Protein AF-A0A0S8E2W0-F1 (afdb_monomer)

Sequence (100 aa):
MMRFASITLIVFLLYGCGKAKPVSSGPTDKIIATVNGEPIYAKELKLALALRVKDDPSFKVTANTFKEQIDIMVNERLLLQGAEKNKSDIKIYTEFFNLQ

Secondary structure (DSSP, 8-state):
----SSSTTSGGGSS----------SS---EEEEETTEEEEHHHHHHHHHHHHHH-TT----HHHHHHHHHHHHHHHHHHHHHHHTT------GGGG---

Solvent-accessible surface area (backbone atoms only — not comparable to full-atom values): 6647 Å² total; per-residue (Å²): 142,90,89,78,89,79,69,78,71,66,68,70,71,72,76,70,77,71,74,76,69,75,84,79,69,70,88,75,69,51,70,76,49,68,60,99,83,46,75,40,41,48,67,57,54,52,50,55,51,51,52,49,35,68,78,35,79,84,59,72,93,43,75,65,55,51,50,54,51,50,53,49,53,51,49,52,50,53,51,51,54,50,29,60,76,64,70,53,80,82,79,82,74,74,78,77,79,75,76,128

Structure (mmCIF, N/CA/C/O backbone):
data_AF-A0A0S8E2W0-F1
#
_entry.id   AF-A0A0S8E2W0-F1
#
loop_
_atom_site.group_PDB
_atom_site.id
_atom_site.type_symbol
_atom_site.label_atom_id
_atom_site.label_alt_id
_atom_site.label_comp_id
_atom_site.label_asym_id
_atom_site.label_entity_id
_atom_site.label_seq_id
_atom_site.pdbx_PDB_ins_code
_atom_site.Cartn_x
_atom_site.Cartn_y
_atom_site.Cartn_z
_atom_site.occupancy
_atom_site.B_iso_or_equiv
_atom_site.auth_seq_id
_atom_site.auth_comp_id
_atom_site.auth_asym_id
_atom_site.auth_atom_id
_atom_site.pdbx_PDB_model_num
ATOM 1 N N . MET A 1 1 ? 0.360 9.232 68.573 1.00 50.75 1 MET A N 1
ATOM 2 C CA . MET A 1 1 ? 0.459 9.948 67.281 1.00 50.75 1 MET A CA 1
ATOM 3 C C . MET A 1 1 ? 1.113 9.014 66.276 1.00 50.75 1 MET A C 1
ATOM 5 O O . MET A 1 1 ? 2.230 8.624 66.555 1.00 50.75 1 MET A O 1
ATOM 9 N N . MET A 1 2 ? 0.419 8.607 65.203 1.00 45.97 2 MET A N 1
ATOM 10 C CA . MET A 1 2 ? 0.969 8.081 63.930 1.00 45.97 2 MET A CA 1
ATOM 11 C C . MET A 1 2 ? -0.172 7.414 63.140 1.00 45.97 2 MET A C 1
ATOM 13 O O . MET A 1 2 ? -0.453 6.231 63.291 1.00 45.97 2 MET A O 1
ATOM 17 N N . ARG A 1 3 ? -0.884 8.202 62.328 1.00 51.47 3 ARG A N 1
ATOM 18 C CA . ARG A 1 3 ? -1.895 7.734 61.360 1.00 51.47 3 ARG A CA 1
ATOM 19 C C . ARG A 1 3 ? -1.783 8.541 60.064 1.00 51.47 3 ARG A C 1
ATOM 21 O O . ARG A 1 3 ? -2.733 9.198 59.678 1.00 51.47 3 ARG A O 1
ATOM 28 N N . PHE A 1 4 ? -0.611 8.558 59.427 1.00 49.72 4 PHE A N 1
ATOM 29 C CA . PHE A 1 4 ? -0.417 9.312 58.172 1.00 49.72 4 PHE A CA 1
ATOM 30 C C . PHE A 1 4 ? 0.570 8.658 57.189 1.00 49.72 4 PHE A C 1
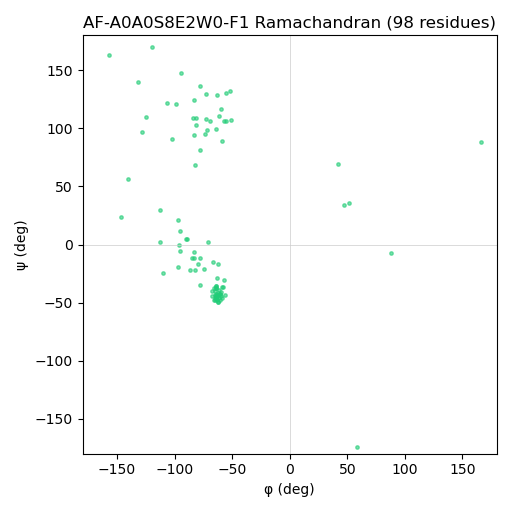ATOM 32 O O . PHE A 1 4 ? 1.132 9.339 56.341 1.00 49.72 4 PHE A O 1
ATOM 39 N N . ALA A 1 5 ? 0.789 7.341 57.263 1.00 50.56 5 ALA A N 1
ATOM 40 C CA . ALA A 1 5 ? 1.783 6.667 56.414 1.00 50.56 5 ALA A CA 1
ATOM 41 C C . ALA A 1 5 ? 1.221 6.022 55.128 1.00 50.56 5 ALA A C 1
ATOM 43 O O . ALA A 1 5 ? 1.986 5.441 54.368 1.00 50.56 5 ALA A O 1
ATOM 44 N N . SER A 1 6 ? -0.089 6.101 54.860 1.00 51.66 6 SER A N 1
ATOM 45 C CA . SER A 1 6 ? -0.721 5.313 53.778 1.00 51.66 6 SER A CA 1
ATOM 46 C C . SER A 1 6 ? -1.246 6.118 52.584 1.00 51.66 6 SER A C 1
ATOM 48 O O . SER A 1 6 ? -1.811 5.526 51.672 1.00 51.66 6 SER A O 1
ATOM 50 N N . ILE A 1 7 ? -1.074 7.444 52.549 1.00 53.47 7 ILE A N 1
ATOM 51 C CA . ILE A 1 7 ? -1.677 8.293 51.496 1.00 53.47 7 ILE A CA 1
ATOM 52 C C . ILE A 1 7 ? -0.694 8.597 50.347 1.00 53.47 7 ILE A C 1
ATOM 54 O O . ILE A 1 7 ? -1.110 8.887 49.228 1.00 53.47 7 ILE A O 1
ATOM 58 N N . THR A 1 8 ? 0.614 8.449 50.555 1.00 52.75 8 THR A N 1
ATOM 59 C CA . THR A 1 8 ? 1.638 8.846 49.571 1.00 52.75 8 THR A CA 1
ATOM 60 C C . THR A 1 8 ? 1.837 7.873 48.402 1.00 52.75 8 THR A C 1
ATOM 62 O O . THR A 1 8 ? 2.473 8.248 47.422 1.00 52.75 8 THR A O 1
ATOM 65 N N . LEU A 1 9 ? 1.278 6.657 48.4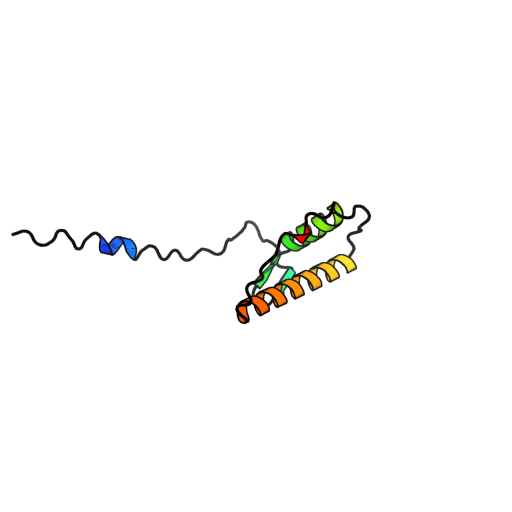46 1.00 48.78 9 LEU A N 1
ATOM 66 C CA . LEU A 1 9 ? 1.460 5.657 47.378 1.00 48.78 9 LEU A CA 1
ATOM 67 C C . LEU A 1 9 ? 0.448 5.800 46.221 1.00 48.78 9 LEU A C 1
ATOM 69 O O . LEU A 1 9 ? 0.722 5.375 45.103 1.00 48.78 9 LEU A O 1
ATOM 73 N N . ILE A 1 10 ? -0.708 6.431 46.450 1.00 54.84 10 ILE A N 1
ATOM 74 C CA . ILE A 1 10 ? -1.795 6.502 45.452 1.00 54.84 10 ILE A CA 1
ATOM 75 C C . ILE A 1 10 ? -1.560 7.618 44.416 1.00 54.84 10 ILE A C 1
ATOM 77 O O . ILE A 1 10 ? -2.051 7.543 43.292 1.00 54.84 10 ILE A O 1
ATOM 81 N N . VAL A 1 11 ? -0.743 8.625 44.740 1.00 53.78 11 VAL A N 1
ATOM 82 C CA . VAL A 1 11 ? -0.513 9.785 43.858 1.00 53.78 11 VAL A CA 1
ATOM 83 C C . VAL A 1 11 ? 0.379 9.445 42.651 1.00 53.78 11 VAL A C 1
ATOM 85 O O . VAL A 1 11 ? 0.295 10.110 41.621 1.00 53.78 11 VAL A O 1
ATOM 88 N N . PHE A 1 12 ? 1.173 8.370 42.712 1.00 51.78 12 PHE A N 1
ATOM 89 C CA . PHE A 1 12 ? 2.059 7.984 41.604 1.00 51.78 12 PHE A CA 1
ATOM 90 C C . PHE A 1 12 ? 1.356 7.231 40.460 1.00 51.78 12 PHE A C 1
ATOM 92 O O . PHE A 1 12 ? 1.884 7.186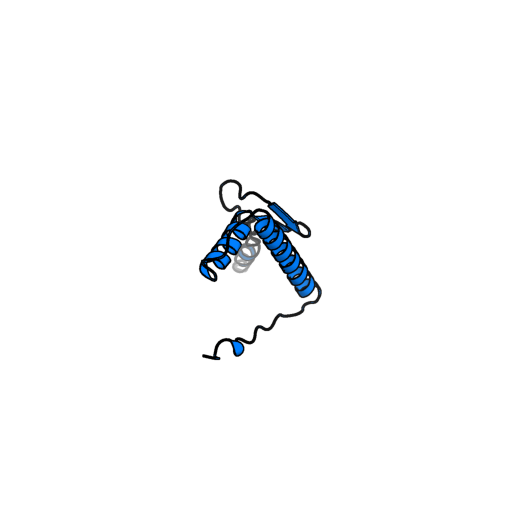 39.352 1.00 51.78 12 PHE A O 1
ATOM 99 N N . LEU A 1 13 ? 0.153 6.685 40.678 1.00 54.78 13 LEU A N 1
ATOM 100 C CA . LEU A 1 13 ? -0.561 5.899 39.659 1.00 54.78 13 LEU A CA 1
ATOM 101 C C . LEU A 1 13 ? -1.384 6.746 38.671 1.00 54.78 13 LEU A C 1
ATOM 103 O O . LEU A 1 13 ? -1.799 6.233 37.636 1.00 54.78 13 LEU A O 1
ATOM 107 N N . LEU A 1 14 ? -1.586 8.042 38.935 1.00 52.47 14 LEU A N 1
ATOM 108 C CA . LEU A 1 14 ? -2.382 8.925 38.064 1.00 52.47 14 LEU A CA 1
ATOM 109 C C . LEU A 1 14 ? -1.554 9.739 37.055 1.00 52.47 14 LEU A C 1
ATOM 111 O O . LEU A 1 14 ? -2.126 10.375 36.174 1.00 52.47 14 LEU A O 1
ATOM 115 N N . TYR A 1 15 ? -0.220 9.681 37.118 1.00 54.31 15 TYR A N 1
ATOM 116 C CA . TYR A 1 15 ? 0.669 10.382 36.174 1.00 54.31 15 TYR A CA 1
ATOM 117 C C . TYR A 1 15 ? 1.146 9.517 34.996 1.00 54.31 15 TYR A C 1
ATOM 119 O O . TYR A 1 15 ? 2.021 9.917 34.232 1.00 54.31 15 TYR A O 1
ATOM 127 N N . GLY A 1 16 ? 0.538 8.344 34.808 1.00 53.75 16 GLY A N 1
ATOM 128 C CA . GLY A 1 16 ? 0.836 7.418 33.718 1.00 53.75 16 GLY A CA 1
ATOM 129 C C . GLY A 1 16 ? -0.095 7.518 32.508 1.00 53.75 16 GLY A C 1
ATOM 130 O O . GLY A 1 16 ? -0.187 6.555 31.758 1.00 53.75 16 GLY A O 1
ATOM 131 N N . CYS A 1 17 ? -0.805 8.630 32.287 1.00 59.94 17 CYS A N 1
ATOM 132 C CA . CYS A 1 17 ? -1.533 8.846 31.030 1.00 59.94 17 CYS A CA 1
ATOM 133 C C . CYS A 1 17 ? -0.561 9.386 29.973 1.00 59.94 17 CYS A C 1
ATOM 135 O O . CYS A 1 17 ? -0.581 10.558 29.587 1.00 59.94 17 CYS A O 1
ATOM 137 N N . GLY A 1 18 ? 0.362 8.521 29.552 1.00 51.62 18 GLY A N 1
ATOM 138 C CA . GLY A 1 18 ? 1.210 8.771 28.403 1.00 51.62 18 GLY A CA 1
ATOM 139 C C . GLY A 1 18 ? 0.323 8.858 27.172 1.00 51.62 18 GLY A C 1
ATOM 140 O O . GLY A 1 18 ? -0.077 7.836 26.622 1.00 51.62 18 GLY A O 1
ATOM 141 N N . LYS A 1 19 ? 0.011 10.078 26.725 1.00 57.28 19 LYS A N 1
ATOM 142 C CA . LYS A 1 19 ? -0.436 10.287 25.350 1.00 57.28 19 LYS A CA 1
ATOM 143 C C . LYS A 1 19 ? 0.656 9.704 24.467 1.00 57.28 19 LYS A C 1
ATOM 145 O O . LYS A 1 19 ? 1.747 10.272 2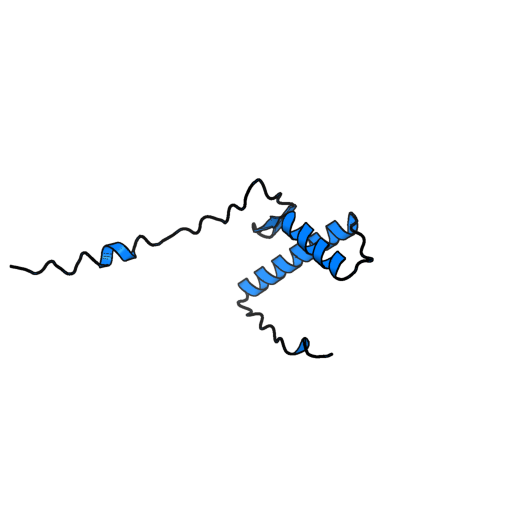4.398 1.00 57.28 19 LYS A O 1
ATOM 150 N N . ALA A 1 20 ? 0.383 8.547 23.866 1.00 56.03 20 ALA A N 1
ATOM 151 C CA . ALA A 1 20 ? 1.224 7.980 22.833 1.00 56.03 20 ALA A CA 1
ATOM 152 C C . ALA A 1 20 ? 1.432 9.090 21.803 1.00 56.03 20 ALA A C 1
ATOM 154 O O . ALA A 1 20 ? 0.493 9.518 21.128 1.00 56.03 20 ALA A O 1
ATOM 155 N N . LYS A 1 21 ? 2.645 9.650 21.777 1.00 48.75 21 LYS A N 1
ATOM 156 C CA . LYS A 1 21 ? 3.038 10.575 20.722 1.00 48.75 21 LYS A CA 1
ATOM 157 C C . LYS A 1 21 ? 2.797 9.814 19.417 1.00 48.75 21 LYS A C 1
ATOM 159 O O . LYS A 1 21 ? 3.229 8.659 19.349 1.00 48.75 21 LYS A O 1
ATOM 164 N N . PRO A 1 22 ? 2.109 10.395 18.417 1.00 55.28 22 PRO A N 1
ATOM 165 C CA . PRO A 1 22 ? 2.044 9.756 17.114 1.00 55.28 22 PRO A CA 1
ATOM 166 C C . PRO A 1 22 ? 3.483 9.458 16.710 1.00 55.28 22 PRO A C 1
ATOM 168 O O . PRO A 1 22 ? 4.366 10.298 16.911 1.00 55.28 22 PRO A O 1
ATOM 171 N N . VAL A 1 23 ? 3.722 8.231 16.252 1.00 53.09 23 VAL A N 1
ATOM 172 C CA . VAL A 1 23 ? 5.021 7.772 15.770 1.00 53.09 23 VAL A CA 1
ATOM 173 C C . VAL A 1 23 ? 5.411 8.689 14.613 1.00 53.09 23 VAL A C 1
ATOM 175 O O . VAL A 1 23 ? 5.053 8.469 13.464 1.00 53.09 23 VAL A O 1
ATOM 178 N N . SER A 1 24 ? 6.084 9.789 14.942 1.00 50.72 24 SER A N 1
ATOM 179 C CA .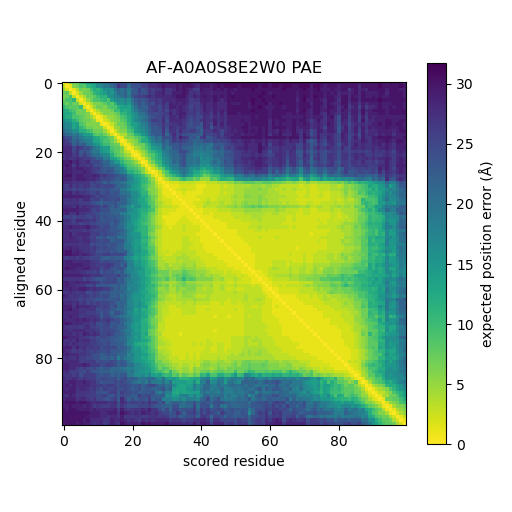 SER A 1 24 ? 6.647 10.736 13.995 1.00 50.72 24 SER A CA 1
ATOM 180 C C . SER A 1 24 ? 7.920 10.096 13.468 1.00 50.72 24 SER A C 1
ATOM 182 O O . SER A 1 24 ? 9.018 10.338 13.970 1.00 50.72 24 SER A O 1
ATOM 184 N N . SER A 1 25 ? 7.751 9.197 12.505 1.00 51.88 25 SER A N 1
ATOM 185 C CA . SER A 1 25 ? 8.836 8.521 11.812 1.00 51.88 25 SER A CA 1
ATOM 186 C C . SER A 1 25 ? 9.530 9.481 10.848 1.00 51.88 25 SER A C 1
ATOM 188 O O . SER A 1 25 ? 9.097 9.615 9.713 1.00 51.88 25 SER A O 1
ATOM 190 N N . GLY A 1 26 ? 10.621 10.111 11.2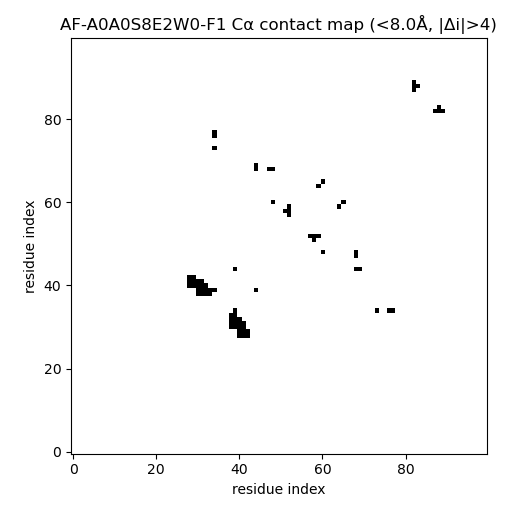95 1.00 50.12 26 GLY A N 1
ATOM 191 C CA . GLY A 1 26 ? 11.676 10.643 10.420 1.00 50.12 26 GLY A CA 1
ATOM 192 C C . GLY A 1 26 ? 11.255 11.683 9.365 1.00 50.12 26 GLY A C 1
ATOM 193 O O . GLY A 1 26 ? 10.134 12.184 9.383 1.00 50.12 26 GLY A O 1
ATOM 194 N N . PRO A 1 27 ? 12.176 12.096 8.476 1.00 48.25 27 PRO A N 1
ATOM 195 C CA . PRO A 1 27 ? 11.985 13.260 7.616 1.00 48.25 27 PRO A CA 1
ATOM 196 C C . PRO A 1 27 ? 10.910 12.984 6.557 1.00 48.25 27 PRO A C 1
ATOM 198 O O . PRO A 1 27 ? 11.153 12.272 5.589 1.00 48.25 27 PRO A O 1
ATOM 201 N N . THR A 1 28 ? 9.729 13.586 6.737 1.00 59.81 28 THR A N 1
ATOM 202 C CA . THR A 1 28 ? 8.651 13.716 5.737 1.00 59.81 28 THR A CA 1
ATOM 203 C C . THR A 1 28 ? 8.395 12.456 4.913 1.00 59.81 28 THR A C 1
ATOM 205 O O . THR A 1 28 ? 8.630 12.422 3.703 1.00 59.81 28 THR A O 1
ATOM 208 N N . ASP A 1 29 ? 7.855 11.420 5.549 1.00 73.69 29 ASP A N 1
ATOM 209 C CA . ASP A 1 29 ? 7.189 10.361 4.800 1.00 73.69 29 ASP A CA 1
ATOM 210 C C . ASP A 1 29 ? 6.063 10.986 3.963 1.00 73.69 29 ASP A C 1
ATOM 212 O O . ASP A 1 29 ? 5.042 11.436 4.486 1.00 73.69 29 ASP A O 1
ATOM 216 N N . LYS A 1 30 ? 6.277 11.073 2.645 1.00 88.81 30 LYS A N 1
ATOM 217 C CA . LYS A 1 30 ? 5.327 11.685 1.712 1.00 88.81 30 LYS A CA 1
ATOM 218 C C . LYS A 1 30 ? 3.997 10.934 1.781 1.00 88.81 30 LYS A C 1
ATOM 220 O O . LYS A 1 30 ? 3.937 9.758 1.419 1.00 88.81 30 LYS A O 1
ATOM 225 N N . ILE A 1 31 ? 2.942 11.622 2.208 1.00 88.75 31 ILE A N 1
ATOM 226 C CA . ILE A 1 31 ? 1.569 11.117 2.147 1.00 88.75 31 ILE A CA 1
ATOM 227 C C . ILE A 1 31 ? 1.129 11.146 0.682 1.00 88.75 31 ILE A C 1
ATOM 229 O O . ILE A 1 31 ? 1.313 12.149 -0.009 1.00 88.75 31 ILE A O 1
ATOM 233 N N . ILE A 1 32 ? 0.595 10.028 0.202 1.00 89.88 32 ILE A N 1
ATOM 234 C CA . ILE A 1 32 ? 0.147 9.865 -1.189 1.00 89.88 32 ILE A CA 1
ATOM 235 C C . ILE A 1 32 ? -1.374 9.777 -1.307 1.00 89.88 32 ILE A C 1
ATOM 237 O O . ILE A 1 32 ? -1.913 10.115 -2.355 1.00 89.88 32 ILE A O 1
ATOM 241 N N . ALA A 1 33 ? -2.052 9.355 -0.241 1.00 89.25 33 ALA A N 1
ATOM 242 C CA . ALA A 1 33 ? -3.503 9.294 -0.142 1.00 89.25 33 ALA A CA 1
ATOM 243 C C . ALA A 1 33 ? -3.926 9.328 1.333 1.00 89.25 33 ALA A C 1
ATOM 245 O O . ALA A 1 33 ? -3.110 9.083 2.225 1.00 89.25 33 ALA A O 1
ATOM 246 N N . THR A 1 34 ? -5.197 9.621 1.592 1.00 88.81 34 THR A N 1
ATOM 247 C CA . THR A 1 34 ? -5.812 9.523 2.920 1.00 88.81 34 THR A CA 1
ATOM 248 C C . THR A 1 34 ? -7.140 8.777 2.819 1.00 88.81 34 THR A C 1
ATOM 250 O O . THR A 1 34 ? -7.902 8.988 1.878 1.00 88.81 34 THR A O 1
ATOM 253 N N . VAL A 1 35 ? -7.426 7.904 3.787 1.00 89.81 35 VAL A N 1
ATOM 254 C CA . VAL A 1 35 ? -8.674 7.127 3.870 1.00 89.81 35 VAL A CA 1
ATOM 255 C C . VAL A 1 35 ? -9.307 7.392 5.229 1.00 89.81 35 VAL A C 1
ATOM 257 O O . VAL A 1 35 ? -8.765 6.992 6.253 1.00 89.81 35 VAL A O 1
ATOM 260 N N . ASN A 1 36 ? -10.427 8.122 5.260 1.00 89.62 36 ASN A N 1
ATOM 261 C CA . ASN A 1 36 ? -11.103 8.537 6.502 1.00 89.62 36 ASN A CA 1
ATOM 262 C C . ASN A 1 36 ? -10.174 9.222 7.531 1.00 89.62 36 ASN A C 1
ATOM 264 O O . ASN A 1 36 ? -10.326 9.058 8.737 1.00 89.62 36 ASN A O 1
ATOM 268 N N . GLY A 1 37 ? -9.199 10.002 7.052 1.00 85.56 37 GLY A N 1
ATOM 269 C CA . GLY A 1 37 ? -8.218 10.698 7.894 1.00 85.56 37 GLY A CA 1
ATOM 270 C C . GLY A 1 37 ? -6.966 9.881 8.230 1.00 85.56 37 GLY A C 1
ATOM 271 O O . GLY A 1 37 ? -6.008 10.443 8.754 1.00 85.56 37 GLY A O 1
ATOM 272 N N . GLU A 1 38 ? -6.927 8.596 7.875 1.00 85.81 38 GLU A N 1
ATOM 273 C CA . GLU A 1 38 ? -5.739 7.757 8.008 1.00 85.81 38 GLU A CA 1
ATOM 274 C C . GLU A 1 38 ? -4.802 7.953 6.799 1.00 85.81 38 GLU A C 1
ATOM 276 O O . GLU A 1 38 ? -5.245 7.810 5.654 1.00 85.81 38 GLU A O 1
ATOM 281 N N . PRO A 1 39 ? -3.525 8.319 7.005 1.00 89.19 39 PRO A N 1
ATOM 282 C CA . PRO A 1 39 ? -2.587 8.557 5.915 1.00 89.19 39 PRO A CA 1
ATOM 283 C C . PRO A 1 39 ? -2.053 7.251 5.319 1.00 89.19 39 PRO A C 1
ATOM 285 O O . PRO A 1 39 ? -1.616 6.356 6.036 1.00 89.19 39 PRO A O 1
ATOM 288 N N . ILE A 1 40 ? -2.000 7.193 3.988 1.00 88.69 40 ILE A N 1
ATOM 289 C CA . ILE A 1 40 ? -1.239 6.194 3.238 1.00 88.69 40 ILE A CA 1
ATOM 290 C C . ILE A 1 40 ? 0.079 6.837 2.808 1.00 88.69 40 ILE A C 1
ATOM 292 O O . ILE A 1 40 ? 0.103 7.851 2.098 1.00 88.69 40 ILE A O 1
ATOM 296 N N . TYR A 1 41 ? 1.189 6.241 3.235 1.00 91.69 41 TYR A N 1
ATOM 297 C CA . TYR A 1 41 ? 2.528 6.769 2.988 1.00 91.69 41 TYR A CA 1
ATOM 298 C C . TYR A 1 41 ? 3.173 6.168 1.736 1.00 91.69 41 TYR A C 1
ATOM 300 O O . TYR A 1 41 ? 3.034 4.983 1.437 1.00 91.69 41 TYR A O 1
ATOM 308 N N . ALA A 1 42 ? 3.996 6.959 1.044 1.00 90.44 42 ALA A N 1
ATOM 309 C CA . ALA A 1 42 ? 4.749 6.511 -0.129 1.00 90.44 42 ALA A CA 1
ATOM 310 C C . ALA A 1 42 ? 5.661 5.304 0.159 1.00 90.44 42 ALA A C 1
ATOM 312 O O . ALA A 1 42 ? 5.909 4.494 -0.733 1.00 90.44 42 ALA A O 1
ATOM 313 N N . LYS A 1 43 ? 6.173 5.179 1.390 1.00 90.81 43 LYS A N 1
ATOM 314 C CA . LYS A 1 43 ? 6.994 4.036 1.817 1.00 90.81 43 LYS A CA 1
ATOM 315 C C . LYS A 1 43 ? 6.215 2.718 1.805 1.00 90.81 43 LYS A C 1
ATOM 317 O O . LYS A 1 43 ? 6.774 1.706 1.401 1.00 90.81 43 LYS A O 1
ATOM 322 N N . GLU A 1 44 ? 4.938 2.746 2.186 1.00 90.19 44 GLU A N 1
ATOM 323 C CA . GLU A 1 44 ? 4.071 1.562 2.217 1.00 90.19 44 GLU A CA 1
ATOM 324 C C . GLU A 1 44 ? 3.809 1.075 0.796 1.00 90.19 44 GLU A C 1
ATOM 326 O O . GLU A 1 44 ? 3.971 -0.104 0.500 1.00 90.19 44 GLU A O 1
ATOM 331 N N . LEU A 1 45 ? 3.526 2.011 -0.112 1.00 91.06 45 LEU A N 1
ATOM 332 C CA . LEU A 1 45 ? 3.351 1.714 -1.527 1.00 91.06 45 LEU A CA 1
ATOM 333 C C . LEU A 1 45 ? 4.617 1.119 -2.158 1.00 91.06 45 LEU A C 1
ATOM 335 O O . LEU A 1 45 ? 4.550 0.115 -2.864 1.00 91.06 45 LEU A O 1
ATOM 339 N N . LYS A 1 46 ? 5.787 1.711 -1.887 1.00 91.50 46 LYS A N 1
ATOM 340 C CA . LYS A 1 46 ? 7.070 1.178 -2.370 1.00 91.50 46 LYS A CA 1
ATOM 341 C C . LYS A 1 46 ? 7.330 -0.231 -1.846 1.00 91.50 46 LYS A C 1
ATOM 343 O O . LYS A 1 46 ? 7.789 -1.074 -2.608 1.00 91.50 46 LYS A O 1
ATOM 348 N N . LEU A 1 47 ? 7.042 -0.477 -0.570 1.00 92.81 47 LEU A N 1
ATOM 349 C CA . LEU A 1 47 ? 7.210 -1.787 0.047 1.00 92.81 47 LEU A CA 1
ATOM 350 C C . LEU A 1 47 ? 6.266 -2.819 -0.578 1.00 92.81 47 LEU A C 1
ATOM 352 O O . LEU A 1 47 ? 6.724 -3.892 -0.953 1.00 92.81 47 LEU A O 1
ATOM 356 N N . ALA A 1 48 ? 4.990 -2.480 -0.771 1.00 91.38 48 ALA A N 1
ATOM 357 C CA . ALA A 1 48 ? 4.017 -3.366 -1.408 1.00 91.38 48 ALA A CA 1
ATOM 358 C C . ALA A 1 48 ? 4.428 -3.744 -2.842 1.00 91.38 48 ALA A C 1
ATOM 360 O O . ALA A 1 48 ? 4.405 -4.917 -3.213 1.00 91.38 48 ALA A O 1
ATOM 361 N N . LEU A 1 49 ? 4.887 -2.768 -3.633 1.00 92.94 49 LEU A N 1
ATOM 362 C CA . LEU A 1 49 ? 5.406 -3.026 -4.979 1.00 92.94 49 LEU A CA 1
ATOM 363 C C . LEU A 1 49 ? 6.687 -3.870 -4.954 1.00 92.94 49 LEU A C 1
ATOM 365 O O . LEU A 1 49 ? 6.838 -4.763 -5.781 1.00 92.94 49 LEU A O 1
ATOM 369 N N . ALA A 1 50 ? 7.596 -3.622 -4.008 1.00 91.75 50 ALA A N 1
ATOM 370 C CA . ALA A 1 50 ? 8.823 -4.403 -3.869 1.00 91.75 50 ALA A CA 1
ATOM 371 C C . ALA A 1 50 ? 8.541 -5.869 -3.503 1.00 91.75 50 ALA A C 1
ATOM 373 O O . ALA A 1 50 ? 9.219 -6.758 -4.012 1.00 91.75 50 ALA A O 1
ATOM 374 N N . LEU A 1 51 ? 7.530 -6.127 -2.667 1.00 93.50 51 LEU A N 1
ATOM 375 C CA . LEU A 1 51 ? 7.075 -7.485 -2.366 1.00 93.50 51 LEU A CA 1
ATOM 376 C C . LEU A 1 51 ? 6.511 -8.169 -3.616 1.00 93.50 51 LEU A C 1
ATOM 378 O O . LEU A 1 51 ? 6.916 -9.283 -3.920 1.00 93.50 51 LEU A O 1
ATOM 382 N N . ARG A 1 52 ? 5.693 -7.473 -4.414 1.00 91.19 52 ARG A N 1
ATOM 383 C CA . ARG A 1 52 ? 5.193 -8.023 -5.686 1.00 91.19 52 ARG A CA 1
ATOM 384 C C . ARG A 1 52 ? 6.301 -8.363 -6.676 1.00 91.19 52 ARG A C 1
ATOM 386 O O . ARG A 1 52 ? 6.250 -9.419 -7.286 1.00 91.19 52 ARG A O 1
ATOM 393 N N . VAL A 1 53 ? 7.307 -7.500 -6.816 1.00 93.56 53 VAL A N 1
ATOM 394 C CA . VAL A 1 53 ? 8.482 -7.774 -7.668 1.00 93.56 53 VAL A CA 1
ATOM 395 C C . VAL A 1 53 ? 9.282 -8.969 -7.148 1.00 93.56 53 VAL A C 1
ATOM 397 O O . VAL A 1 53 ? 9.855 -9.723 -7.929 1.00 93.56 53 VAL A O 1
ATOM 400 N N . LYS A 1 54 ? 9.356 -9.137 -5.824 1.00 93.00 54 LYS A N 1
ATOM 401 C CA . LYS A 1 54 ? 10.037 -10.279 -5.210 1.00 93.00 54 LYS A CA 1
ATOM 402 C C . LYS A 1 54 ? 9.301 -11.591 -5.500 1.00 93.00 54 LYS A C 1
ATOM 404 O O . LYS A 1 54 ? 9.968 -12.592 -5.748 1.00 93.00 54 LYS A O 1
ATOM 409 N N . ASP A 1 55 ? 7.972 -11.572 -5.467 1.00 93.44 55 ASP A N 1
ATOM 410 C CA . ASP A 1 55 ? 7.133 -12.750 -5.709 1.00 93.44 55 ASP A CA 1
ATOM 411 C C . ASP A 1 55 ? 7.017 -13.081 -7.209 1.00 93.44 55 ASP A C 1
ATOM 413 O O . ASP A 1 55 ? 7.015 -14.251 -7.585 1.00 93.44 55 ASP A O 1
ATOM 417 N N . ASP A 1 56 ? 6.991 -12.063 -8.075 1.00 92.94 56 ASP A N 1
ATOM 418 C CA . ASP A 1 56 ? 7.020 -12.188 -9.534 1.00 92.94 56 ASP A CA 1
ATOM 419 C C . ASP A 1 56 ? 8.135 -11.305 -10.134 1.00 92.94 56 ASP A C 1
ATOM 421 O O . ASP A 1 56 ? 7.924 -10.116 -10.398 1.00 92.94 56 ASP A O 1
ATOM 425 N N . PRO A 1 57 ? 9.323 -11.874 -10.422 1.00 90.94 57 PRO A N 1
ATOM 426 C CA . PRO A 1 57 ? 10.436 -11.135 -11.020 1.00 90.94 57 PRO A CA 1
ATOM 427 C C . PRO A 1 57 ? 10.150 -10.571 -12.419 1.00 90.94 57 PRO A C 1
ATOM 429 O O . PRO A 1 57 ? 10.894 -9.713 -12.895 1.00 90.94 57 PRO A O 1
ATOM 432 N N . SER A 1 58 ? 9.107 -11.054 -13.104 1.00 92.75 58 SER A N 1
ATOM 433 C CA . SER A 1 58 ? 8.693 -10.532 -14.410 1.00 92.75 58 SER A CA 1
ATOM 434 C C . SER A 1 58 ? 7.812 -9.281 -14.297 1.00 92.75 58 SER A C 1
ATOM 436 O O . SER A 1 58 ? 7.602 -8.575 -15.292 1.00 92.75 58 SER A O 1
ATOM 438 N N . PHE A 1 59 ? 7.342 -8.968 -13.085 1.00 91.75 59 PHE A N 1
ATOM 439 C CA . PHE A 1 59 ? 6.495 -7.823 -12.802 1.00 91.75 59 PHE A CA 1
ATOM 440 C C . PHE A 1 59 ? 7.209 -6.501 -13.104 1.00 91.75 59 PHE A C 1
ATOM 442 O O . PHE A 1 59 ? 8.305 -6.211 -12.617 1.00 91.75 59 PHE A O 1
ATOM 449 N N . LYS A 1 60 ? 6.549 -5.643 -13.888 1.00 91.25 60 LYS A N 1
ATOM 450 C CA . LYS A 1 60 ? 7.057 -4.315 -14.246 1.00 91.25 60 LYS A CA 1
ATOM 451 C C . LYS A 1 60 ? 6.294 -3.234 -13.504 1.00 91.25 60 LYS A C 1
ATOM 453 O O . LYS A 1 60 ? 5.092 -3.066 -13.693 1.00 91.25 60 LYS A O 1
ATOM 458 N N . VAL A 1 61 ? 7.025 -2.428 -12.740 1.00 89.62 61 VAL A N 1
ATOM 459 C CA . VAL A 1 61 ? 6.471 -1.234 -12.101 1.00 89.62 61 VAL A CA 1
ATOM 460 C C . VAL A 1 61 ? 6.231 -0.160 -13.166 1.00 89.62 61 VAL A C 1
ATOM 462 O O . VAL A 1 61 ? 7.161 0.438 -13.701 1.00 89.62 61 VAL A O 1
ATOM 465 N N . THR A 1 62 ? 4.962 0.081 -13.473 1.00 92.50 62 THR A N 1
ATOM 466 C CA . THR A 1 62 ? 4.466 1.123 -14.381 1.00 92.50 62 THR A CA 1
ATOM 467 C C . THR A 1 62 ? 3.533 2.090 -13.643 1.00 92.50 62 THR A C 1
ATOM 469 O O . THR A 1 62 ? 3.111 1.831 -12.512 1.00 92.50 62 THR A O 1
ATOM 472 N N . ALA A 1 63 ? 3.164 3.205 -14.281 1.00 89.25 63 ALA A N 1
ATOM 473 C CA . ALA A 1 63 ? 2.194 4.147 -13.715 1.00 89.25 63 ALA A CA 1
ATOM 474 C C . ALA A 1 63 ? 0.828 3.487 -13.433 1.00 89.25 63 ALA A C 1
ATOM 476 O O . ALA A 1 63 ? 0.210 3.770 -12.406 1.00 89.25 63 ALA A O 1
ATOM 477 N N . ASN A 1 64 ? 0.397 2.559 -14.295 1.00 91.94 64 ASN A N 1
ATOM 478 C CA . ASN A 1 64 ? -0.855 1.822 -14.116 1.00 91.94 64 ASN A CA 1
ATOM 479 C C . ASN A 1 64 ? -0.796 0.921 -12.881 1.00 91.94 64 ASN A C 1
ATOM 481 O O . ASN A 1 64 ? -1.659 1.026 -12.017 1.00 91.94 64 ASN A O 1
ATOM 485 N N . THR A 1 65 ? 0.278 0.142 -12.724 1.00 91.19 65 THR A N 1
ATOM 486 C CA . THR A 1 65 ? 0.451 -0.711 -11.535 1.00 91.19 65 THR A CA 1
ATOM 487 C C . THR A 1 65 ? 0.564 0.097 -10.242 1.00 91.19 65 THR A C 1
ATOM 489 O O . THR A 1 65 ? 0.181 -0.370 -9.176 1.00 91.19 65 THR A O 1
ATOM 492 N N . PHE A 1 66 ? 1.075 1.331 -10.328 1.00 90.31 66 PHE A N 1
ATOM 493 C CA . PHE A 1 66 ? 1.118 2.260 -9.200 1.00 90.31 66 PHE A CA 1
ATOM 494 C C . PHE A 1 66 ? -0.292 2.645 -8.752 1.00 90.31 66 PHE A C 1
ATOM 496 O O . PHE A 1 66 ? -0.597 2.589 -7.564 1.00 90.31 66 PHE A O 1
ATOM 503 N N . LYS A 1 67 ? -1.148 3.015 -9.711 1.00 92.12 67 LYS A N 1
ATOM 504 C CA . LYS A 1 67 ? -2.548 3.349 -9.453 1.00 92.12 67 LYS A CA 1
ATOM 505 C C . LYS A 1 67 ? -3.305 2.146 -8.892 1.00 92.12 67 LYS A C 1
ATOM 507 O O . LYS A 1 67 ? -3.924 2.268 -7.844 1.00 92.12 67 LYS A O 1
ATOM 512 N N . GLU A 1 68 ? -3.177 0.987 -9.532 1.00 93.50 68 GLU A N 1
ATOM 513 C CA . GLU A 1 68 ? -3.803 -0.259 -9.076 1.00 93.50 68 GLU A CA 1
ATOM 514 C C . GLU A 1 68 ? -3.395 -0.608 -7.644 1.00 93.50 68 GLU A C 1
ATOM 516 O O . GLU A 1 68 ? -4.233 -0.975 -6.826 1.00 93.50 68 GLU A O 1
ATOM 521 N N . GLN A 1 69 ? -2.113 -0.460 -7.309 1.00 94.12 69 GLN A N 1
ATOM 522 C CA . GLN A 1 69 ? -1.641 -0.734 -5.958 1.00 94.12 69 GLN A CA 1
ATOM 523 C C . GLN A 1 69 ? -2.215 0.251 -4.931 1.00 94.12 69 GLN A C 1
ATOM 525 O O . GLN A 1 69 ? -2.544 -0.167 -3.823 1.00 94.12 69 GLN A O 1
ATOM 530 N N . ILE A 1 70 ? -2.362 1.533 -5.280 1.00 93.06 70 ILE A N 1
ATOM 531 C CA . ILE A 1 70 ? -3.017 2.517 -4.407 1.00 93.06 70 ILE A CA 1
ATOM 532 C C . ILE A 1 70 ? -4.489 2.151 -4.200 1.00 93.06 70 ILE A C 1
ATOM 534 O O . ILE A 1 70 ? -4.943 2.141 -3.059 1.00 93.06 70 ILE A O 1
ATOM 538 N N . ASP A 1 71 ? -5.213 1.808 -5.267 1.00 93.81 71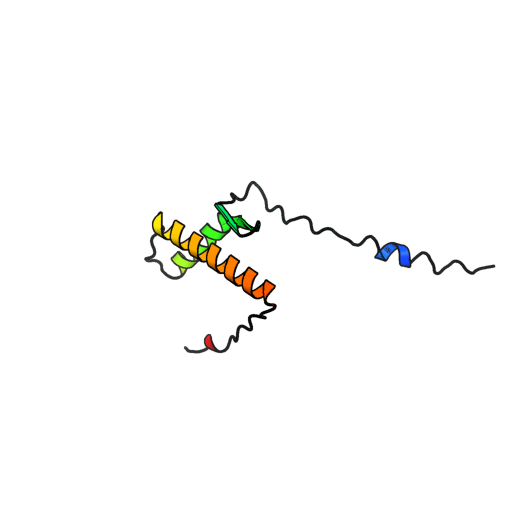 ASP A N 1
ATOM 539 C CA . ASP A 1 71 ? -6.630 1.432 -5.194 1.00 93.81 71 ASP A CA 1
ATOM 540 C C . ASP A 1 71 ? -6.833 0.201 -4.293 1.00 93.81 71 ASP A C 1
ATOM 542 O O . ASP A 1 71 ? -7.746 0.166 -3.466 1.00 93.81 71 ASP A O 1
ATOM 546 N N . ILE A 1 72 ? -5.934 -0.784 -4.389 1.00 93.81 72 ILE A N 1
ATOM 547 C CA . ILE A 1 72 ? -5.926 -1.964 -3.515 1.00 93.81 72 ILE A CA 1
ATOM 548 C C . ILE A 1 72 ? -5.709 -1.559 -2.057 1.00 93.81 72 ILE A C 1
ATOM 550 O O . ILE A 1 72 ? -6.506 -1.937 -1.203 1.00 93.81 72 ILE A O 1
ATOM 554 N N . MET A 1 73 ? -4.696 -0.738 -1.771 1.00 92.31 73 MET A N 1
ATOM 555 C CA . MET A 1 73 ? -4.419 -0.281 -0.405 1.00 92.31 73 MET A CA 1
ATOM 556 C C . MET A 1 73 ? -5.585 0.524 0.184 1.00 92.31 73 MET A C 1
ATOM 558 O O . MET A 1 73 ? -5.904 0.377 1.361 1.00 92.31 73 MET A O 1
ATOM 562 N N . VAL A 1 74 ? -6.243 1.365 -0.618 1.00 92.31 74 VAL A N 1
ATOM 563 C CA . VAL A 1 74 ? -7.430 2.118 -0.187 1.00 92.31 74 VAL A CA 1
ATOM 564 C C . VAL A 1 74 ? -8.574 1.169 0.161 1.00 92.31 74 VAL A C 1
ATOM 566 O O . VAL A 1 74 ? -9.174 1.301 1.229 1.00 92.31 74 VAL A O 1
ATOM 569 N N . ASN A 1 75 ? -8.852 0.191 -0.701 1.00 93.38 75 ASN A N 1
ATOM 570 C CA . ASN A 1 75 ? -9.900 -0.798 -0.459 1.00 93.38 75 ASN A CA 1
ATOM 571 C C . ASN A 1 75 ? -9.610 -1.646 0.783 1.00 93.38 75 ASN A C 1
ATOM 573 O O . ASN A 1 75 ? -10.506 -1.845 1.599 1.00 93.38 75 ASN A O 1
ATOM 577 N N . GLU A 1 76 ? -8.369 -2.095 0.973 1.00 91.19 76 GLU A N 1
ATOM 578 C CA . GLU A 1 76 ? -7.954 -2.830 2.171 1.00 91.19 76 GLU A CA 1
ATOM 579 C C . GLU A 1 76 ? -8.189 -2.007 3.443 1.00 91.19 76 GLU A C 1
ATOM 581 O O . GLU A 1 76 ? -8.782 -2.510 4.396 1.00 91.19 76 GLU A O 1
ATOM 586 N N . ARG A 1 77 ? -7.814 -0.721 3.451 1.00 89.94 77 ARG A N 1
ATOM 587 C CA . ARG A 1 77 ? -8.062 0.173 4.596 1.00 89.94 77 ARG A CA 1
ATOM 588 C C . ARG A 1 77 ? -9.555 0.340 4.872 1.00 89.94 77 ARG A C 1
ATOM 590 O O . ARG A 1 77 ? -9.970 0.253 6.024 1.00 89.94 77 ARG A O 1
ATOM 597 N N . LEU A 1 78 ? -10.375 0.532 3.837 1.00 90.38 78 LEU A N 1
ATOM 598 C CA . LEU A 1 78 ? -11.831 0.629 3.988 1.00 90.38 78 LEU A CA 1
ATOM 599 C C . LEU A 1 78 ? -12.442 -0.664 4.539 1.00 90.38 78 LEU A C 1
ATOM 601 O O . LEU A 1 78 ? -13.311 -0.605 5.409 1.00 90.38 78 LEU A O 1
ATOM 605 N N . LEU A 1 79 ? -11.979 -1.824 4.067 1.00 90.44 79 LEU A N 1
ATOM 606 C CA . LEU A 1 79 ? -12.420 -3.126 4.567 1.00 90.44 79 LEU A CA 1
ATOM 607 C C . LEU A 1 79 ? -12.039 -3.318 6.036 1.00 90.44 79 LEU A C 1
ATOM 609 O O . LEU A 1 79 ? -12.884 -3.736 6.825 1.00 90.44 79 LEU A O 1
ATOM 613 N N . LEU A 1 80 ? -10.810 -2.965 6.420 1.00 87.19 80 LEU A N 1
ATOM 614 C CA . LEU A 1 80 ? -10.341 -3.052 7.804 1.00 87.19 80 LEU A CA 1
ATOM 615 C C . LEU A 1 80 ? -11.133 -2.126 8.734 1.00 87.19 80 LEU A C 1
ATOM 617 O O . LEU A 1 80 ? -11.626 -2.577 9.766 1.00 87.19 80 LEU A O 1
ATOM 621 N N . GLN A 1 81 ? -11.341 -0.867 8.343 1.00 85.56 81 GLN A N 1
ATOM 622 C CA . GLN A 1 81 ? -12.152 0.083 9.113 1.00 85.56 81 GLN A CA 1
ATOM 623 C C . GLN A 1 81 ? -13.623 -0.366 9.201 1.00 85.56 81 GLN A C 1
ATOM 625 O O . GLN A 1 81 ? -14.280 -0.194 10.229 1.00 85.56 81 GLN A O 1
ATOM 630 N N . GLY A 1 82 ? -14.152 -0.982 8.139 1.00 86.12 82 GLY A N 1
ATOM 631 C CA . GLY A 1 82 ? -15.480 -1.593 8.137 1.00 86.12 82 GLY A CA 1
ATOM 632 C C . GLY A 1 82 ? -15.584 -2.790 9.088 1.00 86.12 82 GLY A C 1
ATOM 633 O O . GLY A 1 82 ? -16.559 -2.898 9.834 1.00 86.12 82 GLY A O 1
ATOM 634 N N . ALA A 1 83 ? -14.578 -3.665 9.102 1.00 84.75 83 ALA A N 1
ATOM 635 C CA . ALA A 1 83 ? -14.504 -4.806 10.011 1.00 84.75 83 ALA A CA 1
ATOM 636 C C . ALA A 1 83 ? -14.399 -4.359 11.477 1.00 84.75 83 ALA A C 1
ATOM 638 O O . ALA A 1 83 ? -15.120 -4.888 12.325 1.00 84.75 83 ALA A O 1
ATOM 639 N N . GLU A 1 84 ? -13.586 -3.335 11.763 1.00 80.69 84 GLU A N 1
ATOM 640 C CA . GLU A 1 84 ? -13.466 -2.725 13.092 1.00 80.69 84 GLU A CA 1
ATOM 641 C C . GLU A 1 84 ? -14.807 -2.144 13.558 1.00 80.69 84 GLU A C 1
ATOM 643 O O . GLU A 1 84 ? -15.281 -2.457 14.654 1.00 80.69 84 GLU A O 1
ATOM 648 N N . LYS A 1 85 ? -15.483 -1.375 12.692 1.00 80.62 85 LYS A N 1
ATOM 649 C CA . LYS A 1 85 ? -16.814 -0.822 12.979 1.00 80.62 85 LYS A CA 1
ATOM 650 C C . LYS A 1 85 ? -17.839 -1.912 13.304 1.00 80.62 85 LYS A C 1
ATOM 652 O O . LYS A 1 85 ? -18.694 -1.713 14.167 1.00 80.62 85 LYS A O 1
ATOM 657 N N . ASN A 1 86 ? -17.744 -3.059 12.638 1.00 77.25 86 ASN A N 1
ATOM 658 C CA . ASN A 1 86 ? -18.648 -4.190 12.826 1.00 77.25 86 ASN A CA 1
ATOM 659 C C . ASN A 1 86 ? -18.179 -5.181 13.908 1.00 77.25 86 ASN A C 1
ATOM 661 O O . ASN A 1 86 ? -18.814 -6.223 14.063 1.00 77.25 86 ASN A O 1
ATOM 665 N N . LYS A 1 87 ? -17.083 -4.897 14.637 1.00 75.31 87 LYS A N 1
ATOM 666 C CA . LYS A 1 87 ? -16.445 -5.814 15.609 1.00 75.31 87 LYS A CA 1
ATOM 667 C C . LYS A 1 87 ? -16.257 -7.232 15.056 1.00 75.31 87 LYS A C 1
ATOM 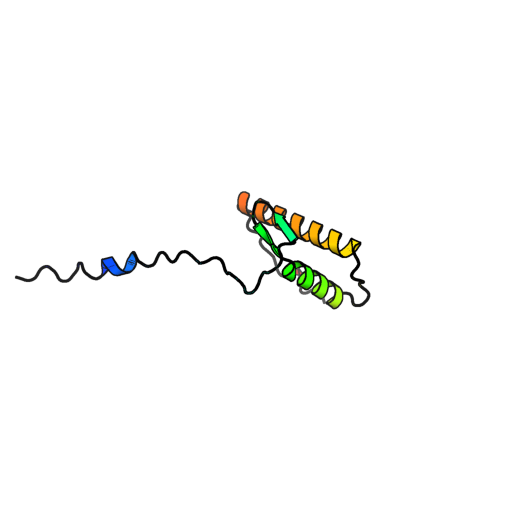669 O O . LYS A 1 87 ? -16.430 -8.225 15.759 1.00 75.31 87 LYS A O 1
ATOM 674 N N . SER A 1 88 ? -15.992 -7.322 13.759 1.00 62.81 88 SER A N 1
ATOM 675 C CA . SER A 1 88 ? -15.802 -8.593 13.080 1.00 62.81 88 SER A CA 1
ATOM 676 C C . SER A 1 88 ? -14.356 -9.013 13.291 1.00 62.81 88 SER A C 1
ATOM 678 O O . SER A 1 88 ? -13.469 -8.571 12.565 1.00 62.81 88 SER A O 1
ATOM 680 N N . ASP A 1 89 ? -14.114 -9.832 14.313 1.00 63.47 89 ASP A N 1
ATOM 681 C CA . ASP A 1 89 ? -12.799 -10.426 14.534 1.00 63.47 89 ASP A CA 1
ATOM 682 C C . ASP A 1 89 ? -12.443 -11.304 13.326 1.00 63.47 89 ASP A C 1
ATOM 684 O O . ASP A 1 89 ? -13.044 -12.359 13.098 1.00 63.47 89 ASP A O 1
ATOM 688 N N . ILE A 1 90 ? -11.461 -10.867 12.535 1.00 64.25 90 ILE A N 1
ATOM 689 C CA . ILE A 1 90 ? -10.916 -11.664 11.436 1.00 64.25 90 ILE A CA 1
ATOM 690 C C . ILE A 1 90 ? -10.087 -12.791 12.061 1.00 64.25 90 ILE A C 1
ATOM 692 O O . ILE A 1 90 ? -8.935 -12.605 12.449 1.00 64.25 90 ILE A O 1
ATOM 696 N N . LYS A 1 91 ? -10.682 -13.981 12.175 1.00 58.75 91 LYS A N 1
ATOM 697 C CA . LYS A 1 91 ? -9.970 -15.204 12.561 1.00 58.75 91 LYS A CA 1
ATOM 698 C C . LYS A 1 91 ? -9.267 -15.777 11.332 1.00 58.75 91 LYS A C 1
ATOM 700 O O . LYS A 1 91 ? -9.912 -16.380 10.477 1.00 58.75 91 LYS A O 1
ATOM 705 N N . ILE A 1 92 ? -7.954 -15.578 11.233 1.00 59.75 92 ILE A N 1
ATOM 706 C CA . ILE A 1 92 ? -7.130 -16.213 10.197 1.00 59.75 92 ILE A CA 1
ATOM 707 C C . ILE A 1 92 ? -6.804 -17.635 10.662 1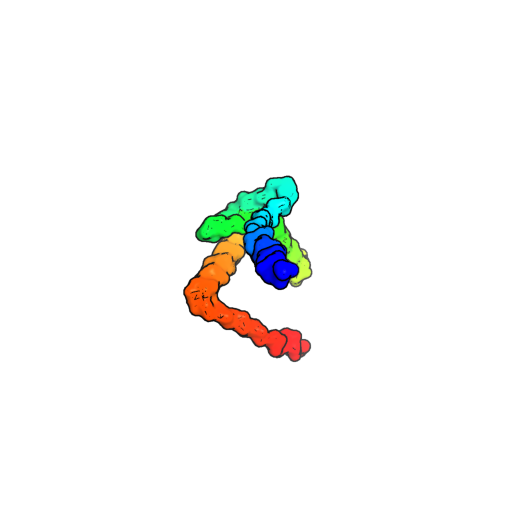.00 59.75 92 ILE A C 1
ATOM 709 O O . ILE A 1 92 ? -6.024 -17.822 11.594 1.00 59.75 92 ILE A O 1
ATOM 713 N N . TYR A 1 93 ? -7.405 -18.635 10.019 1.00 57.34 93 TYR A N 1
ATOM 714 C CA . TYR A 1 93 ? -7.047 -20.037 10.227 1.00 57.34 93 TYR A CA 1
ATOM 715 C C . TYR A 1 93 ? -5.847 -20.368 9.335 1.00 57.34 93 TYR A C 1
ATOM 717 O O . TYR A 1 93 ? -5.956 -20.421 8.112 1.00 57.34 93 TYR A O 1
ATOM 725 N N . THR A 1 94 ? -4.682 -20.564 9.947 1.00 57.25 94 THR A N 1
ATOM 726 C CA . THR A 1 94 ? -3.395 -20.844 9.284 1.00 57.25 94 THR A CA 1
ATOM 727 C C . THR A 1 94 ? -3.294 -22.243 8.664 1.00 57.25 94 THR A C 1
ATOM 729 O O . THR A 1 94 ? -2.258 -22.584 8.097 1.00 57.25 94 THR A O 1
ATOM 732 N N . GLU A 1 95 ? -4.354 -23.050 8.721 1.00 58.00 95 GLU A N 1
ATOM 733 C CA . GLU A 1 95 ? -4.358 -24.438 8.237 1.00 58.00 95 GLU A CA 1
ATOM 734 C C . GLU A 1 95 ? -4.197 -24.565 6.709 1.00 58.00 95 GLU A C 1
ATOM 736 O O . GLU A 1 95 ? -3.825 -25.627 6.220 1.00 58.00 95 GLU A O 1
ATOM 741 N N . PHE A 1 96 ? -4.375 -23.481 5.947 1.00 51.72 96 PHE A N 1
ATOM 742 C CA . PHE A 1 96 ? -4.241 -23.483 4.483 1.00 51.72 96 PHE A CA 1
ATOM 743 C C . PHE A 1 96 ? -2.800 -23.338 3.958 1.00 51.72 96 PHE A C 1
ATOM 745 O O . PHE A 1 96 ? -2.585 -23.477 2.758 1.00 51.72 96 PHE A O 1
ATOM 752 N N . PHE A 1 97 ? -1.800 -23.100 4.817 1.00 55.88 97 PHE A N 1
ATOM 753 C CA . PHE A 1 97 ? -0.392 -22.963 4.398 1.00 55.88 97 PHE A CA 1
ATOM 754 C C . PHE A 1 97 ? 0.393 -24.292 4.370 1.00 55.88 97 PHE A C 1
ATOM 756 O O . PHE A 1 97 ? 1.594 -24.281 4.119 1.00 55.88 97 PHE A O 1
ATOM 763 N N . ASN A 1 98 ? -0.270 -25.430 4.616 1.00 45.84 98 ASN A N 1
ATOM 764 C CA . ASN A 1 98 ? 0.336 -26.771 4.680 1.00 45.84 98 ASN A CA 1
ATOM 765 C C . ASN A 1 98 ? -0.093 -27.711 3.535 1.00 45.84 98 ASN A C 1
ATOM 767 O O . ASN A 1 98 ? -0.132 -28.927 3.709 1.00 45.84 98 ASN A O 1
ATOM 771 N N . LEU A 1 99 ? -0.407 -27.176 2.357 1.00 46.28 99 LEU A N 1
ATOM 772 C CA . LEU A 1 99 ? -0.487 -27.983 1.136 1.00 46.28 99 LEU A CA 1
ATOM 773 C C . LEU A 1 99 ? 0.786 -27.739 0.321 1.00 46.28 99 LEU A C 1
ATOM 775 O O . LEU A 1 99 ? 0.877 -26.770 -0.431 1.00 46.28 99 LEU A O 1
ATOM 779 N N . GLN A 1 100 ? 1.782 -28.591 0.593 1.00 47.41 100 GLN A N 1
ATOM 780 C CA . GLN A 1 100 ? 2.935 -28.839 -0.278 1.00 47.41 100 GLN A CA 1
ATOM 781 C C . GLN A 1 100 ? 2.489 -29.387 -1.633 1.00 47.41 100 GLN A C 1
ATOM 783 O O . GLN A 1 100 ? 1.508 -30.168 -1.653 1.00 47.41 100 GLN A O 1
#

pLDDT: mean 74.92, std 18.23, range [45.84, 94.12]

Radius of gyration: 23.25 Å; Cα contacts (8 Å, |Δi|>4): 39; chains: 1; bounding box: 31×43×82 Å

Foldseek 3Di:
DDDDDPPVPVVVVVPPPPPPDPPPPDDPQDFPDAAPNRTDGPVNLVVVVVVVCVVPVVDDDDPVVSVVSVVVVNVVVVVVVVCVVVVPPPDDDPPVVPDD

Mean predicted aligned error: 14.97 Å